Protein AF-A0A3L6EU54-F1 (afdb_monomer)

Foldseek 3Di:
DVVVVVVVVVVVVVVVVVVVVVVVVVVVVVVVVVVVVVVVVVVVVVVVVVVVVVVVVVVVVVVVCVVVVPDPPDCPDPPPPPDPDDDDDDDDDDPDDDPDPDDPPPPDDPPVVVVVVVVVVVVPPPDDDPDDDPDDDDDDD

Solvent-accessible surface area (backbone atoms only — not comparable to full-atom values): 9157 Å² total; per-residue (Å²): 116,66,72,63,53,54,54,50,50,55,48,50,56,48,51,53,52,52,51,53,52,49,50,56,50,49,56,54,48,54,53,50,49,53,53,52,54,52,52,50,52,50,54,49,53,52,49,52,49,51,51,52,50,54,48,52,52,54,52,50,50,55,52,52,48,64,71,67,50,71,75,66,95,62,81,75,70,75,77,72,79,72,74,96,72,81,83,85,85,82,92,79,87,78,91,73,77,88,77,76,82,79,74,71,94,73,78,70,82,59,61,69,61,54,47,53,52,48,55,50,57,70,66,70,68,74,70,84,80,85,76,78,84,88,80,85,82,79,87,79,137

Sequence (141 aa):
MIARAEDAEKLNRKLHVDLTTAQARVAALESREVIAVEALKQAKDEHVQKLMEAYLVTHNQRRALRIQEPAPSNPVQPRRAEDPQILEGHPVSIRGEKKAWELPEGAIVLEEFQSSLRLWISKSTLSPPKIPCQSCLSPSP

pLDDT: mean 73.62, std 22.91, range [36.94, 98.75]

Secondary structure (DSSP, 8-state):
-HHHHHHHHHHHHHHHHHHHHHHHHHHHHHHHHHHHHHHHHHHHHHHHHHHHHHHHHHHHHHHHHHHHSPPPSS---------------------------PPPTT----HHHHHHHHHHHHHS-S---------------

Organism: Zea mays (NCBI:txid4577)

Mean predicted aligned error: 20.16 Å

Structure (mmCIF, N/CA/C/O backbone):
data_AF-A0A3L6EU54-F1
#
_entry.id   AF-A0A3L6EU54-F1
#
loop_
_atom_site.group_PDB
_atom_site.id
_atom_site.type_symbol
_atom_site.label_atom_id
_atom_site.label_alt_id
_atom_site.label_comp_id
_atom_site.label_asym_id
_atom_site.label_entity_id
_atom_site.label_seq_id
_atom_site.pdbx_PDB_ins_code
_atom_site.Cartn_x
_atom_site.Cartn_y
_atom_site.Cartn_z
_atom_site.occupancy
_atom_site.B_iso_or_equiv
_atom_site.auth_seq_id
_atom_site.auth_comp_id
_atom_site.auth_asym_id
_atom_site.auth_atom_id
_atom_site.pdbx_PDB_model_num
ATOM 1 N N . MET A 1 1 ? 30.079 -2.856 -42.614 1.00 77.94 1 MET A N 1
ATOM 2 C CA . MET A 1 1 ? 30.028 -3.587 -41.325 1.00 77.94 1 MET A CA 1
ATOM 3 C C . MET A 1 1 ? 30.109 -2.651 -40.121 1.00 77.94 1 MET A C 1
ATOM 5 O O . MET A 1 1 ? 29.306 -2.828 -39.221 1.00 77.94 1 MET A O 1
ATOM 9 N N . ILE A 1 2 ? 30.979 -1.634 -40.136 1.00 87.81 2 ILE A N 1
ATOM 10 C CA . ILE A 1 2 ? 31.224 -0.715 -39.003 1.00 87.81 2 ILE A CA 1
ATOM 11 C C . ILE A 1 2 ? 29.962 0.036 -38.527 1.00 87.81 2 ILE A C 1
ATOM 13 O O . ILE A 1 2 ? 29.621 -0.064 -37.356 1.00 87.81 2 ILE A O 1
ATOM 17 N N . ALA A 1 3 ? 29.187 0.656 -39.427 1.00 91.56 3 ALA A N 1
ATOM 18 C CA . ALA A 1 3 ? 27.972 1.398 -39.044 1.00 91.56 3 ALA A CA 1
ATOM 19 C C . ALA A 1 3 ? 26.937 0.555 -38.263 1.00 91.56 3 ALA A C 1
ATOM 21 O O . A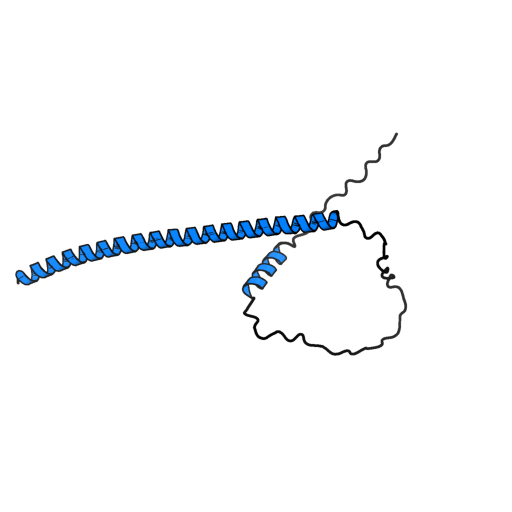LA A 1 3 ? 26.324 1.030 -37.314 1.00 91.56 3 ALA A O 1
ATOM 22 N N . ARG A 1 4 ? 26.785 -0.735 -38.606 1.00 93.06 4 ARG A N 1
ATOM 23 C CA . ARG A 1 4 ? 25.870 -1.642 -37.887 1.00 93.06 4 ARG A CA 1
ATOM 24 C C . ARG A 1 4 ? 26.348 -1.957 -36.465 1.00 93.06 4 ARG A C 1
ATOM 26 O O . ARG A 1 4 ? 25.517 -2.186 -35.594 1.00 93.06 4 ARG A O 1
ATOM 33 N N . ALA A 1 5 ? 27.662 -1.996 -36.239 1.00 95.00 5 ALA A N 1
ATOM 34 C CA . ALA A 1 5 ? 28.232 -2.236 -34.916 1.00 95.00 5 ALA A CA 1
ATOM 35 C C . ALA A 1 5 ? 28.052 -1.012 -34.001 1.00 95.00 5 ALA A C 1
ATOM 37 O O . ALA A 1 5 ? 27.678 -1.168 -32.842 1.00 95.00 5 ALA A O 1
ATOM 38 N N . GLU A 1 6 ? 28.227 0.197 -34.539 1.00 95.25 6 GLU A N 1
ATOM 39 C CA . GLU A 1 6 ? 28.013 1.448 -33.798 1.00 95.25 6 GLU A CA 1
ATOM 40 C C . GLU A 1 6 ? 26.552 1.625 -33.361 1.00 95.25 6 GLU A C 1
ATOM 42 O O . GLU A 1 6 ? 26.279 2.021 -32.228 1.00 95.25 6 GLU A O 1
ATOM 47 N N . ASP A 1 7 ? 25.592 1.303 -34.230 1.00 96.25 7 ASP A N 1
ATOM 48 C CA . ASP A 1 7 ? 24.171 1.388 -33.881 1.00 96.25 7 ASP A CA 1
ATOM 49 C C . ASP A 1 7 ? 23.772 0.351 -32.819 1.00 96.25 7 ASP A C 1
ATOM 51 O O . ASP A 1 7 ? 22.986 0.657 -31.917 1.00 96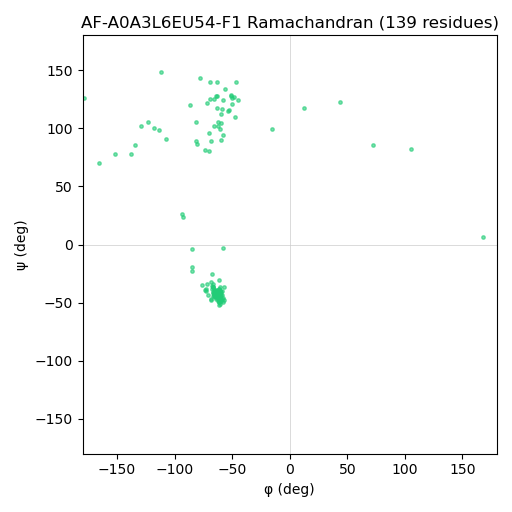.25 7 ASP A O 1
ATOM 55 N N . ALA A 1 8 ? 24.365 -0.846 -32.860 1.00 96.12 8 ALA A N 1
ATOM 56 C CA . ALA A 1 8 ? 24.186 -1.854 -31.818 1.00 96.12 8 ALA A CA 1
ATOM 57 C C . ALA A 1 8 ? 24.767 -1.398 -30.469 1.00 96.12 8 ALA A C 1
ATOM 59 O O . ALA A 1 8 ? 24.145 -1.617 -29.429 1.00 96.12 8 ALA A O 1
ATOM 60 N N . GLU A 1 9 ? 25.916 -0.719 -30.465 1.00 96.56 9 GLU A N 1
ATOM 61 C CA . GLU A 1 9 ? 26.514 -0.170 -29.245 1.00 96.56 9 GLU A CA 1
ATOM 62 C C . GLU A 1 9 ? 25.650 0.946 -28.638 1.00 96.56 9 GLU A C 1
ATOM 64 O O . GLU A 1 9 ? 25.394 0.951 -27.431 1.00 96.56 9 GLU A O 1
ATOM 69 N N . LYS A 1 10 ? 25.131 1.862 -29.466 1.00 97.06 10 LYS A N 1
ATOM 70 C CA . LYS A 1 10 ? 24.189 2.902 -29.016 1.00 97.06 10 LYS A CA 1
ATOM 71 C C . LYS A 1 10 ? 22.939 2.287 -28.392 1.00 97.06 10 LYS A C 1
ATOM 73 O O . LYS A 1 10 ? 22.495 2.741 -27.336 1.00 97.06 10 LYS A O 1
ATOM 78 N N . LEU A 1 11 ? 22.392 1.242 -29.017 1.00 97.38 11 LEU A N 1
ATOM 79 C CA . LEU A 1 11 ? 21.252 0.512 -28.472 1.00 97.38 11 LEU A CA 1
ATOM 80 C C . LEU A 1 11 ? 21.605 -0.168 -27.145 1.00 97.38 11 LEU A C 1
ATOM 82 O O . LEU A 1 11 ? 20.822 -0.084 -26.206 1.00 97.38 11 LEU A O 1
ATOM 86 N N . ASN A 1 12 ? 22.781 -0.786 -27.034 1.00 97.31 12 ASN A N 1
ATOM 87 C CA . ASN A 1 12 ? 23.225 -1.441 -25.804 1.00 97.31 12 ASN A CA 1
ATOM 88 C C . ASN A 1 12 ? 23.330 -0.446 -24.638 1.00 97.31 12 ASN A C 1
ATOM 90 O O . ASN A 1 12 ? 22.775 -0.685 -23.566 1.00 97.31 12 ASN A O 1
ATOM 94 N N . ARG A 1 13 ? 23.937 0.725 -24.879 1.00 97.44 13 ARG A N 1
ATOM 95 C CA . ARG A 1 13 ? 24.003 1.814 -23.891 1.00 97.44 13 ARG A CA 1
ATOM 96 C C . ARG A 1 13 ? 22.609 2.287 -23.479 1.00 97.44 13 ARG A C 1
ATOM 98 O O . ARG A 1 13 ? 22.354 2.463 -22.292 1.00 97.44 13 ARG A O 1
ATOM 105 N N . LYS A 1 14 ? 21.695 2.453 -24.441 1.00 98.19 14 LYS A N 1
ATOM 106 C CA . LYS A 1 14 ? 20.305 2.836 -24.160 1.00 98.19 14 LYS A CA 1
ATOM 107 C C . LYS A 1 14 ? 19.595 1.790 -23.299 1.00 98.19 14 LYS A C 1
ATOM 109 O O . LYS A 1 14 ? 19.027 2.139 -22.272 1.00 98.19 14 LYS A O 1
ATOM 114 N N . LEU A 1 15 ? 19.686 0.517 -23.676 1.00 98.31 15 LEU A N 1
ATOM 115 C CA . LEU A 1 15 ? 19.090 -0.584 -22.922 1.00 98.31 15 LEU A CA 1
ATOM 116 C C . LEU A 1 15 ? 19.662 -0.686 -21.506 1.00 98.31 15 LEU A C 1
ATOM 118 O O . LEU A 1 15 ? 18.917 -0.974 -20.576 1.00 98.31 15 LEU A O 1
ATOM 122 N N . HIS A 1 16 ? 20.953 -0.411 -21.316 1.00 98.50 16 HIS A N 1
ATOM 123 C CA . HIS A 1 16 ? 21.563 -0.383 -19.988 1.00 98.50 16 HIS A CA 1
ATOM 124 C C . HIS A 1 16 ? 20.969 0.724 -19.099 1.00 98.50 16 HIS A C 1
ATOM 126 O O . HIS A 1 16 ? 20.648 0.485 -17.932 1.00 98.50 16 HIS A O 1
ATOM 132 N N . VAL A 1 17 ? 20.767 1.922 -19.657 1.00 98.56 17 VAL A N 1
ATOM 133 C CA . VAL A 1 17 ? 20.114 3.038 -18.952 1.00 98.56 17 VAL A CA 1
ATOM 134 C C . VAL A 1 17 ? 18.653 2.714 -18.639 1.00 98.56 17 VAL A C 1
ATOM 136 O O . VAL A 1 17 ? 18.209 2.929 -17.508 1.00 98.56 17 VAL A O 1
ATOM 139 N N . ASP A 1 18 ? 17.914 2.160 -19.602 1.00 98.50 18 ASP A N 1
ATOM 140 C CA . ASP A 1 18 ? 16.511 1.773 -19.425 1.00 98.50 18 ASP A CA 1
ATOM 141 C C . ASP A 1 18 ? 16.371 0.684 -18.350 1.00 98.50 18 ASP A C 1
ATOM 143 O O . ASP A 1 18 ? 15.515 0.792 -17.470 1.00 98.50 18 ASP A O 1
ATOM 147 N N . LEU A 1 19 ? 17.259 -0.317 -18.355 1.00 98.62 19 LEU A N 1
ATOM 148 C CA . LEU A 1 19 ? 17.300 -1.377 -17.348 1.00 98.62 19 LEU A CA 1
ATOM 149 C C . LEU A 1 19 ? 17.574 -0.814 -15.951 1.00 98.62 19 LEU A C 1
ATOM 151 O O . LEU A 1 19 ? 16.847 -1.128 -15.012 1.00 98.62 19 LEU A O 1
ATOM 155 N N . THR A 1 20 ? 18.573 0.058 -15.820 1.00 98.56 20 THR A N 1
ATOM 156 C CA . THR A 1 20 ? 18.921 0.684 -14.535 1.00 98.56 2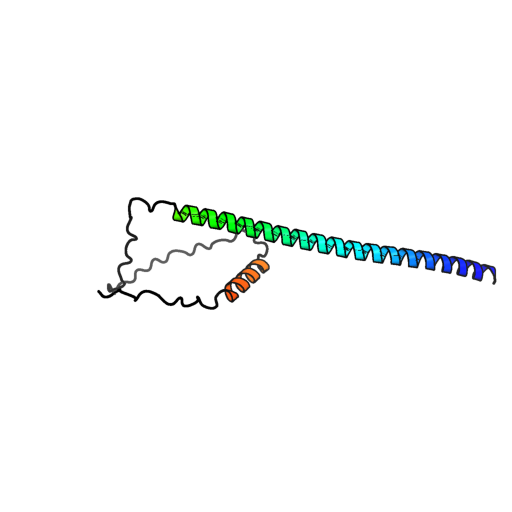0 THR A CA 1
ATOM 157 C C . THR A 1 20 ? 17.771 1.552 -14.019 1.00 98.56 20 THR A C 1
ATOM 159 O O . THR A 1 20 ? 17.434 1.536 -12.835 1.00 98.56 20 THR A O 1
ATOM 162 N N . THR A 1 21 ? 17.103 2.274 -14.921 1.00 98.62 21 THR A N 1
ATOM 163 C CA . THR A 1 21 ? 15.931 3.091 -14.586 1.00 98.62 21 THR A CA 1
ATOM 164 C C . THR A 1 21 ? 14.761 2.222 -14.131 1.00 98.62 21 THR A C 1
ATOM 166 O O . THR A 1 21 ? 14.086 2.552 -13.153 1.00 98.62 21 THR A O 1
ATOM 169 N N . ALA A 1 22 ? 14.514 1.101 -14.814 1.00 98.62 22 ALA A N 1
ATOM 170 C CA . ALA A 1 22 ? 13.484 0.146 -14.430 1.00 98.62 22 ALA A CA 1
ATOM 171 C C . ALA A 1 22 ? 13.779 -0.466 -13.053 1.00 98.62 22 ALA A C 1
ATOM 173 O O . ALA A 1 22 ? 12.888 -0.502 -12.210 1.00 98.62 22 ALA A O 1
ATOM 174 N N . GLN A 1 23 ? 15.029 -0.848 -12.782 1.00 98.75 23 GLN A N 1
ATOM 175 C CA . GLN A 1 23 ? 15.453 -1.370 -11.479 1.00 98.75 23 GLN A CA 1
ATOM 176 C C . GLN A 1 23 ? 15.236 -0.355 -10.351 1.00 98.75 23 GLN A C 1
ATOM 178 O O . GLN A 1 23 ? 14.670 -0.700 -9.317 1.00 98.75 23 GLN A O 1
ATOM 183 N N . ALA A 1 24 ? 15.604 0.913 -10.562 1.00 98.62 24 ALA A N 1
ATOM 184 C CA . ALA A 1 24 ? 15.364 1.968 -9.578 1.00 98.62 24 ALA A CA 1
ATOM 185 C C . ALA A 1 24 ? 13.864 2.171 -9.299 1.00 98.62 24 ALA A C 1
ATOM 187 O O . ALA A 1 24 ? 13.462 2.388 -8.156 1.00 98.62 24 ALA A O 1
ATOM 188 N N . ARG A 1 25 ? 13.017 2.070 -10.333 1.00 98.69 25 ARG A N 1
ATOM 189 C CA . ARG A 1 25 ? 11.557 2.143 -10.176 1.00 98.69 25 ARG A CA 1
ATOM 190 C C . ARG A 1 25 ? 11.001 0.950 -9.409 1.00 98.69 25 ARG A C 1
ATOM 192 O O . ARG A 1 25 ? 10.139 1.161 -8.564 1.00 98.69 25 ARG A O 1
ATOM 199 N N . VAL A 1 26 ? 11.491 -0.260 -9.674 1.00 98.75 26 VAL A N 1
ATOM 200 C CA . VAL A 1 26 ? 11.097 -1.467 -8.932 1.00 98.75 26 VAL A CA 1
ATOM 201 C C . VAL A 1 26 ? 11.445 -1.308 -7.454 1.00 98.75 26 VAL A C 1
ATOM 203 O O . VAL A 1 26 ? 10.544 -1.379 -6.628 1.00 98.75 26 VAL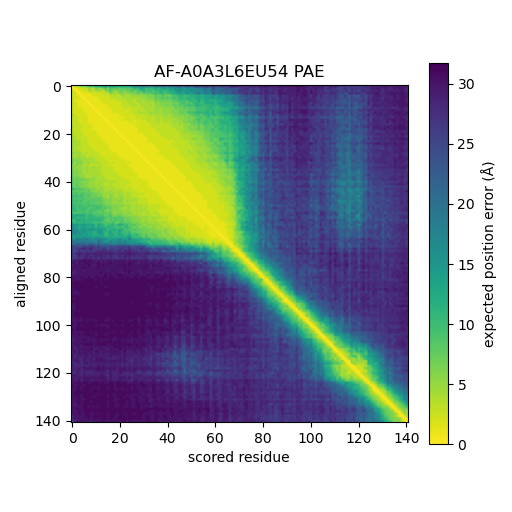 A O 1
ATOM 206 N N . ALA A 1 27 ? 12.685 -0.939 -7.125 1.00 98.62 27 ALA A N 1
ATOM 207 C CA . ALA A 1 27 ? 13.097 -0.722 -5.737 1.00 98.62 27 ALA A CA 1
ATOM 208 C C . ALA A 1 27 ? 12.260 0.365 -5.030 1.00 98.62 27 ALA A C 1
ATOM 210 O O . ALA A 1 27 ? 11.877 0.225 -3.868 1.00 98.62 27 ALA A O 1
ATOM 211 N N . ALA A 1 28 ? 11.928 1.454 -5.735 1.00 98.62 28 ALA A N 1
ATOM 212 C CA . ALA A 1 28 ? 11.068 2.503 -5.193 1.00 98.62 28 ALA A CA 1
ATOM 213 C C . ALA A 1 28 ? 9.622 2.027 -4.958 1.00 98.62 28 ALA A C 1
ATOM 215 O O . ALA A 1 28 ? 8.990 2.458 -3.994 1.00 98.62 28 ALA A O 1
ATOM 216 N N . LEU A 1 29 ? 9.084 1.167 -5.828 1.00 98.75 29 LEU A N 1
ATOM 217 C CA . LEU A 1 29 ? 7.748 0.589 -5.664 1.00 98.75 29 LEU A CA 1
ATOM 218 C C . LEU A 1 29 ? 7.710 -0.425 -4.521 1.00 98.75 29 LEU A C 1
ATOM 220 O O . LEU A 1 29 ? 6.811 -0.338 -3.692 1.00 98.75 29 LEU A O 1
ATOM 224 N N . GLU A 1 30 ? 8.711 -1.298 -4.422 1.00 98.44 30 GLU A N 1
ATOM 225 C CA . GLU A 1 30 ? 8.855 -2.251 -3.317 1.00 98.44 30 GLU A CA 1
ATOM 226 C C . GLU A 1 30 ? 8.918 -1.521 -1.970 1.00 98.44 30 GLU A C 1
ATOM 228 O O . GLU A 1 30 ? 8.189 -1.852 -1.037 1.00 98.44 30 GLU A O 1
ATOM 233 N N . SER A 1 31 ? 9.712 -0.449 -1.878 1.00 98.56 31 SER A N 1
ATOM 234 C CA . SER A 1 31 ? 9.770 0.374 -0.666 1.00 98.56 31 SER A CA 1
ATOM 235 C C . SER A 1 31 ? 8.421 1.023 -0.331 1.00 98.56 31 SER A C 1
ATOM 237 O O . SER A 1 31 ? 8.027 1.049 0.835 1.00 98.56 31 SER A O 1
ATOM 239 N N . ARG A 1 32 ? 7.685 1.527 -1.331 1.00 98.62 32 ARG A N 1
ATOM 240 C CA . ARG A 1 32 ? 6.350 2.112 -1.116 1.00 98.62 32 ARG A CA 1
ATOM 241 C C . ARG A 1 32 ? 5.335 1.078 -0.646 1.00 98.62 32 ARG A C 1
ATOM 243 O O . ARG A 1 32 ? 4.506 1.408 0.198 1.00 98.62 32 ARG A O 1
ATOM 250 N N . GLU A 1 33 ? 5.391 -0.137 -1.180 1.00 98.50 33 GLU A N 1
ATOM 251 C CA . GLU A 1 33 ? 4.517 -1.232 -0.766 1.00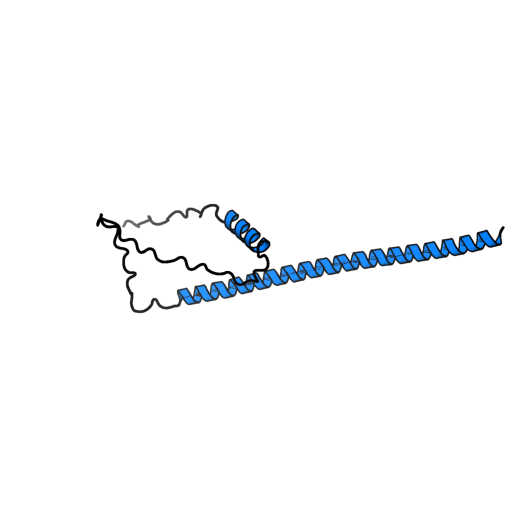 98.50 33 GLU A CA 1
ATOM 252 C C . GLU A 1 33 ? 4.759 -1.602 0.698 1.00 98.50 33 GLU A C 1
ATOM 254 O O . GLU A 1 33 ? 3.803 -1.663 1.469 1.00 98.50 33 GLU A O 1
ATOM 259 N N . VAL A 1 34 ? 6.024 -1.734 1.112 1.00 98.62 34 VAL A N 1
ATOM 260 C CA . VAL A 1 34 ? 6.380 -1.989 2.518 1.00 98.62 34 VAL A CA 1
ATOM 261 C C . VAL A 1 34 ? 5.809 -0.901 3.433 1.00 98.62 34 VAL A C 1
ATOM 263 O O . VAL A 1 34 ? 5.122 -1.219 4.402 1.00 98.62 34 VAL A O 1
ATOM 266 N N . ILE A 1 35 ? 5.993 0.379 3.084 1.00 98.69 35 ILE A N 1
ATOM 267 C CA . ILE A 1 35 ? 5.460 1.506 3.870 1.00 98.69 35 ILE A CA 1
ATOM 268 C C . ILE A 1 35 ? 3.927 1.449 3.959 1.00 98.69 35 ILE A C 1
ATOM 270 O O . ILE A 1 35 ? 3.356 1.654 5.030 1.00 98.69 35 ILE A O 1
ATOM 274 N N . ALA A 1 36 ? 3.240 1.170 2.848 1.00 98.62 36 ALA A N 1
ATOM 275 C CA . ALA A 1 36 ? 1.782 1.103 2.818 1.00 98.62 36 ALA A CA 1
ATOM 276 C C . ALA A 1 36 ? 1.239 -0.059 3.666 1.00 98.62 36 ALA A C 1
ATOM 278 O O . ALA A 1 36 ? 0.267 0.113 4.405 1.00 98.62 36 ALA A O 1
ATOM 279 N N . VAL A 1 37 ? 1.881 -1.228 3.595 1.00 98.62 37 VAL A N 1
ATOM 280 C CA . VAL A 1 37 ? 1.510 -2.412 4.380 1.00 98.62 37 VAL A CA 1
ATOM 281 C C . VAL A 1 37 ? 1.729 -2.170 5.874 1.00 98.62 37 VAL A C 1
ATOM 283 O O . VAL A 1 37 ? 0.860 -2.504 6.684 1.00 98.62 37 VAL A O 1
ATOM 286 N N . GLU A 1 38 ? 2.846 -1.552 6.255 1.00 98.69 38 GLU A N 1
ATOM 287 C CA . GLU A 1 38 ? 3.126 -1.202 7.650 1.00 98.69 38 GLU A CA 1
ATOM 288 C C . GLU A 1 38 ? 2.132 -0.170 8.192 1.00 98.69 38 GLU A C 1
ATO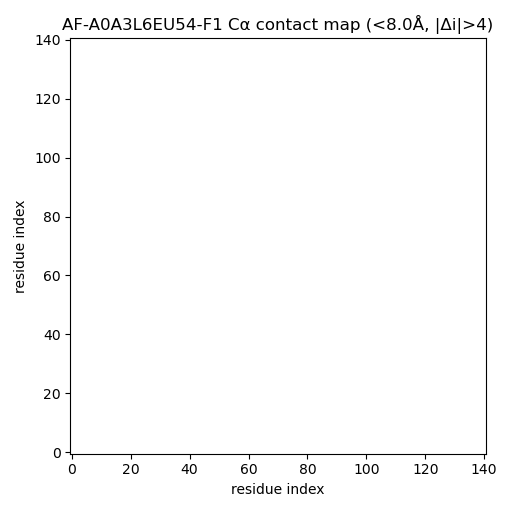M 290 O O . GLU A 1 38 ? 1.584 -0.363 9.279 1.00 98.69 38 GLU A O 1
ATOM 295 N N . ALA A 1 39 ? 1.821 0.873 7.418 1.00 98.62 39 ALA A N 1
ATOM 296 C CA . ALA A 1 39 ? 0.825 1.872 7.797 1.00 98.62 39 ALA A CA 1
ATOM 297 C C . ALA A 1 39 ? -0.569 1.252 7.985 1.00 98.62 39 ALA A C 1
ATOM 299 O O . ALA A 1 39 ? -1.271 1.572 8.946 1.00 98.62 39 ALA A O 1
ATOM 300 N N . LEU A 1 40 ? -0.965 0.325 7.107 1.00 98.69 40 LEU A N 1
ATOM 301 C CA . LEU A 1 40 ? -2.242 -0.377 7.224 1.00 98.69 40 LEU A CA 1
ATOM 302 C C . LEU A 1 40 ? -2.291 -1.260 8.475 1.00 98.69 40 LEU A C 1
ATOM 304 O O . LEU A 1 40 ? -3.300 -1.278 9.185 1.00 98.69 40 LEU A O 1
ATOM 308 N N . LYS A 1 41 ? -1.205 -1.987 8.757 1.00 98.56 41 LYS A N 1
ATOM 309 C CA . LYS A 1 41 ? -1.087 -2.803 9.968 1.00 98.56 41 LYS A CA 1
ATOM 310 C C . LYS A 1 41 ? -1.224 -1.932 11.217 1.00 98.56 41 LYS A C 1
ATOM 312 O O . LYS A 1 41 ? -2.055 -2.240 12.066 1.00 98.56 41 LYS A O 1
ATOM 317 N N . GLN A 1 42 ? -0.490 -0.824 11.274 1.00 98.69 42 GLN A N 1
ATOM 318 C CA . GLN A 1 42 ? -0.548 0.125 12.382 1.00 98.69 42 GLN A CA 1
ATOM 319 C C . GLN A 1 42 ? -1.962 0.693 12.573 1.00 98.69 42 GLN A C 1
ATOM 321 O O . GLN A 1 42 ? -2.493 0.671 13.680 1.00 98.69 42 GLN A O 1
ATOM 326 N N . ALA A 1 43 ? -2.618 1.130 11.494 1.00 98.75 43 ALA A N 1
ATOM 327 C CA . ALA A 1 43 ? -3.978 1.662 11.559 1.00 98.75 43 ALA A CA 1
ATOM 328 C C . ALA A 1 43 ? -4.990 0.625 12.078 1.00 98.75 43 ALA A C 1
ATOM 330 O O . ALA A 1 43 ? -5.895 0.956 12.849 1.00 98.75 43 ALA A O 1
ATOM 331 N N . LYS A 1 44 ? -4.835 -0.643 11.680 1.00 98.50 44 LYS A N 1
ATOM 332 C CA . LYS A 1 44 ? -5.669 -1.740 12.179 1.00 98.50 44 LYS A CA 1
ATOM 333 C C . LYS A 1 44 ? -5.424 -1.994 13.666 1.00 98.50 44 LYS A C 1
ATOM 335 O O . LYS A 1 44 ? -6.391 -2.149 14.408 1.00 98.50 44 LYS A O 1
ATOM 340 N N . ASP A 1 45 ? -4.167 -2.017 14.096 1.00 98.50 45 ASP A N 1
ATOM 341 C CA . ASP A 1 45 ? -3.807 -2.249 15.496 1.00 98.50 45 ASP A CA 1
ATOM 342 C C . ASP A 1 45 ? -4.345 -1.115 16.390 1.00 98.50 45 ASP A C 1
ATOM 344 O O . ASP A 1 45 ? -4.953 -1.375 17.429 1.00 98.50 45 ASP A O 1
ATOM 348 N N . GLU A 1 46 ? -4.265 0.139 15.935 1.00 98.62 46 GLU A N 1
ATOM 349 C CA . GLU A 1 46 ? -4.891 1.287 16.605 1.00 98.62 46 GLU A CA 1
ATOM 350 C C . GLU A 1 46 ? -6.418 1.187 16.664 1.00 98.62 46 GLU A C 1
ATOM 352 O O . GLU A 1 46 ? -7.032 1.548 17.671 1.00 98.62 46 GLU A O 1
ATOM 357 N N . HIS A 1 47 ? -7.060 0.710 15.596 1.00 98.56 47 HIS A N 1
ATOM 358 C CA . HIS A 1 47 ? -8.507 0.528 15.587 1.00 98.56 47 HIS A CA 1
ATOM 359 C C . HIS A 1 47 ? -8.944 -0.557 16.578 1.00 98.56 47 HIS A C 1
ATOM 361 O O . HIS A 1 47 ? -9.879 -0.345 17.350 1.00 98.56 47 HIS A O 1
ATOM 367 N N . VAL A 1 48 ? -8.236 -1.689 16.606 1.00 98.31 48 VAL A N 1
ATOM 368 C CA . VAL A 1 48 ? -8.472 -2.767 17.575 1.00 98.31 48 VAL A CA 1
ATOM 369 C C . VAL A 1 48 ? -8.276 -2.262 19.005 1.00 98.31 48 VAL A C 1
ATOM 371 O O . VAL A 1 48 ? -9.117 -2.538 19.861 1.00 98.31 48 VAL A O 1
ATOM 374 N N . GLN A 1 49 ? -7.229 -1.473 19.257 1.00 98.69 49 GLN A N 1
ATOM 375 C CA . GLN A 1 49 ? -6.983 -0.870 20.566 1.00 98.69 49 GLN A CA 1
ATOM 376 C C . GLN A 1 49 ? -8.135 0.053 20.992 1.00 98.69 49 GLN A C 1
ATOM 378 O O . GLN A 1 49 ? -8.674 -0.094 22.088 1.00 98.69 49 GLN A O 1
ATOM 383 N N . LYS A 1 50 ? -8.590 0.949 20.106 1.00 98.44 50 LYS A N 1
ATOM 384 C CA . LYS A 1 50 ? -9.732 1.840 20.380 1.00 98.44 50 LYS A CA 1
ATOM 385 C C . LYS A 1 50 ? -11.022 1.063 20.650 1.00 98.44 50 LYS A C 1
ATOM 387 O O . LYS A 1 50 ? -11.787 1.435 21.539 1.00 98.44 50 LYS A O 1
ATOM 392 N N . LEU A 1 51 ? -11.271 -0.022 19.911 1.00 98.38 51 LEU A N 1
ATOM 393 C CA . LEU A 1 51 ? -12.422 -0.898 20.151 1.00 98.38 51 LEU A CA 1
ATOM 394 C C . LEU A 1 51 ? -12.333 -1.597 21.512 1.00 98.38 51 LEU A C 1
ATOM 396 O O . LEU A 1 51 ? -13.333 -1.659 22.228 1.00 98.38 51 LEU A O 1
ATOM 400 N N . MET A 1 52 ? -11.149 -2.088 21.885 1.00 98.31 52 MET A N 1
ATOM 401 C CA . MET A 1 52 ? -10.901 -2.698 23.192 1.00 98.31 52 MET A CA 1
ATOM 402 C C . MET A 1 52 ? -11.183 -1.705 24.325 1.00 98.31 52 MET A C 1
ATOM 404 O O . MET A 1 52 ? -11.909 -2.023 25.267 1.00 98.31 52 MET A O 1
ATOM 408 N N . GLU A 1 53 ? -10.664 -0.484 24.218 1.00 98.12 53 GLU A N 1
ATOM 409 C CA . GLU A 1 53 ? -10.882 0.574 25.206 1.00 98.12 53 GLU A CA 1
ATOM 410 C C . GLU A 1 53 ? -12.362 0.951 25.320 1.00 98.12 53 GLU A C 1
ATOM 412 O O . GLU A 1 53 ? -12.916 0.960 26.422 1.00 98.12 53 GLU A O 1
ATOM 417 N N . ALA A 1 54 ? -13.038 1.182 24.191 1.00 98.44 54 ALA A N 1
ATOM 418 C CA . ALA A 1 54 ? -14.464 1.496 24.172 1.00 98.44 54 ALA A CA 1
ATOM 419 C C . ALA A 1 54 ? -15.310 0.370 24.794 1.00 98.44 54 ALA A C 1
ATOM 421 O O . ALA A 1 54 ? -16.241 0.635 25.565 1.00 98.44 54 ALA A O 1
ATOM 422 N N . TYR A 1 55 ? -14.974 -0.892 24.512 1.00 98.06 55 TYR A N 1
ATOM 423 C CA . TYR A 1 55 ? -15.632 -2.045 25.122 1.00 98.06 55 TYR A CA 1
ATOM 424 C C . TYR A 1 55 ? -15.449 -2.059 26.643 1.00 98.06 55 TYR A C 1
ATOM 426 O O . TYR A 1 55 ? -16.429 -2.171 27.381 1.00 98.06 55 TYR A O 1
ATOM 434 N N . LEU A 1 56 ? -14.216 -1.903 27.131 1.00 97.62 56 LEU A N 1
ATOM 435 C CA . LEU A 1 56 ? -13.933 -1.922 28.566 1.00 97.62 56 LEU A CA 1
ATOM 436 C C . LEU A 1 56 ? -14.621 -0.769 29.299 1.00 97.62 56 LEU A C 1
ATOM 438 O O . LEU A 1 56 ? -15.201 -0.987 30.364 1.00 97.62 56 LEU A O 1
ATOM 442 N N . VAL A 1 57 ? -14.606 0.438 28.732 1.00 97.94 57 VAL A N 1
ATOM 443 C CA . VAL A 1 57 ? -15.269 1.612 29.316 1.00 97.94 57 VAL A CA 1
ATOM 444 C C . VAL A 1 57 ? -16.774 1.376 29.427 1.00 97.94 57 VAL A C 1
ATOM 446 O O . VAL A 1 57 ? -17.345 1.483 30.514 1.00 97.94 57 VAL A O 1
ATOM 449 N N . THR A 1 58 ? -17.420 0.983 28.329 1.00 97.50 58 THR A N 1
ATOM 450 C CA . THR A 1 58 ? -18.877 0.784 28.302 1.00 97.50 58 THR A CA 1
ATOM 451 C C . THR A 1 58 ? -19.323 -0.397 29.166 1.00 97.50 58 THR A C 1
ATOM 453 O O . THR A 1 58 ? -20.339 -0.307 29.862 1.00 97.50 58 THR A O 1
ATOM 456 N N . HIS A 1 59 ? -18.563 -1.494 29.183 1.00 96.94 59 HIS A N 1
ATOM 457 C CA . HIS A 1 59 ? -18.846 -2.647 30.033 1.00 96.94 59 HIS A CA 1
ATOM 458 C C . HIS A 1 59 ? -18.745 -2.291 31.521 1.00 96.94 59 HIS A C 1
ATOM 460 O O . HIS A 1 59 ? -19.654 -2.603 32.296 1.00 96.94 59 HIS A O 1
ATOM 466 N N . ASN A 1 60 ? -17.680 -1.591 31.923 1.00 95.62 60 ASN A N 1
ATOM 467 C CA . ASN A 1 60 ? -17.499 -1.176 33.312 1.00 95.62 60 ASN A CA 1
ATOM 468 C C . ASN A 1 60 ? -18.546 -0.152 33.750 1.00 95.62 60 ASN A C 1
ATOM 470 O O . ASN A 1 60 ? -19.048 -0.255 34.866 1.00 95.62 60 ASN A O 1
ATOM 474 N N . GLN A 1 61 ? -18.951 0.768 32.873 1.00 95.88 61 GLN A N 1
ATOM 475 C CA . GLN A 1 61 ? -20.038 1.701 33.161 1.00 95.88 61 GLN A CA 1
ATOM 476 C C . GLN A 1 61 ? -21.365 0.967 33.406 1.00 95.88 61 GLN A C 1
ATOM 478 O O . GLN A 1 61 ? -22.029 1.219 34.408 1.00 95.88 61 GLN A O 1
ATOM 483 N N . ARG A 1 62 ? -21.732 -0.000 32.552 1.00 94.19 62 ARG A N 1
ATOM 484 C CA . ARG A 1 62 ? -22.935 -0.832 32.762 1.00 94.19 62 ARG A CA 1
ATOM 485 C C . ARG A 1 62 ? -22.862 -1.635 34.059 1.00 94.19 62 ARG A C 1
ATOM 487 O O . ARG A 1 62 ? -23.862 -1.757 34.761 1.00 94.19 62 ARG A O 1
ATOM 494 N N . ARG A 1 63 ? -21.689 -2.177 34.392 1.00 94.75 63 ARG A N 1
ATOM 495 C CA . ARG A 1 63 ? -21.469 -2.897 35.651 1.00 94.75 63 ARG A CA 1
ATOM 496 C C . ARG A 1 63 ? -21.600 -1.968 36.863 1.00 94.75 63 ARG A C 1
ATOM 498 O O . ARG A 1 63 ? -22.245 -2.352 37.830 1.00 94.75 63 ARG A O 1
ATOM 505 N N . ALA A 1 64 ? -21.056 -0.755 36.797 1.00 93.56 64 ALA A N 1
ATOM 506 C CA . ALA A 1 64 ? -21.181 0.247 37.854 1.00 93.56 64 ALA A CA 1
ATOM 507 C C . ALA A 1 64 ? -22.637 0.689 38.065 1.00 93.56 64 ALA A C 1
ATOM 509 O O . ALA A 1 64 ? -23.069 0.822 39.207 1.00 93.56 64 ALA A O 1
ATOM 510 N N . LEU A 1 65 ? -23.405 0.862 36.982 1.00 91.62 65 LEU A N 1
ATOM 511 C CA . LEU A 1 65 ? -24.838 1.164 37.058 1.00 91.62 65 LEU A CA 1
ATOM 512 C C . LEU A 1 65 ? -25.617 0.031 37.730 1.00 91.62 65 LEU A C 1
ATOM 514 O O . LEU A 1 65 ? -26.376 0.305 38.645 1.00 91.62 65 LEU A O 1
ATOM 518 N N . ARG A 1 66 ? -25.369 -1.235 37.365 1.00 84.25 66 ARG A N 1
ATOM 519 C CA . ARG A 1 66 ? -26.015 -2.395 38.015 1.00 84.25 66 ARG A CA 1
ATOM 520 C C . ARG A 1 66 ? -25.703 -2.526 39.506 1.00 84.25 66 ARG A C 1
ATOM 522 O O . ARG A 1 66 ? -26.511 -3.074 40.239 1.00 84.25 66 ARG A O 1
ATOM 529 N N . ILE A 1 67 ? -24.522 -2.090 39.944 1.00 82.69 67 ILE A N 1
ATOM 530 C CA . ILE A 1 67 ? -24.137 -2.119 41.365 1.00 82.69 67 ILE A CA 1
ATOM 531 C C . ILE A 1 67 ? -24.825 -0.986 42.141 1.00 82.69 67 ILE A C 1
ATOM 533 O O . ILE A 1 67 ? -25.152 -1.166 43.309 1.00 82.69 67 ILE A O 1
ATOM 537 N N . GLN A 1 68 ? -25.028 0.173 41.507 1.00 80.44 68 GLN A N 1
ATOM 538 C CA . GLN A 1 68 ? -25.707 1.322 42.115 1.00 80.44 68 GLN A CA 1
ATOM 539 C C . GLN A 1 68 ? -27.230 1.267 42.001 1.00 80.44 68 GLN A C 1
ATOM 541 O O . GLN A 1 68 ? -27.904 1.982 42.737 1.00 80.44 68 GLN A O 1
ATOM 546 N N . GLU A 1 69 ? -27.768 0.464 41.083 1.00 70.69 69 GLU A N 1
ATOM 547 C CA . GLU A 1 69 ? -29.203 0.268 40.930 1.00 70.69 69 GLU A CA 1
ATOM 548 C C . GLU A 1 69 ? -29.751 -0.290 42.252 1.00 70.69 69 GLU A C 1
ATOM 550 O O . GLU A 1 69 ? -29.375 -1.399 42.650 1.00 70.69 69 GLU A O 1
ATOM 555 N N . PRO A 1 70 ? -30.574 0.483 42.988 1.00 71.75 70 PRO A N 1
ATOM 556 C CA . PRO A 1 70 ? -31.130 0.019 44.244 1.00 71.75 70 PRO A CA 1
ATOM 557 C C . PRO A 1 70 ? -31.867 -1.288 43.982 1.00 71.75 70 PRO A C 1
ATOM 559 O O . PRO A 1 70 ? -32.639 -1.372 43.022 1.00 71.75 70 PRO A O 1
ATOM 562 N N . ALA A 1 71 ? -31.642 -2.298 44.829 1.00 69.88 71 ALA A N 1
ATOM 563 C CA . ALA A 1 71 ? -32.472 -3.494 44.800 1.00 69.88 71 ALA A CA 1
ATOM 564 C C . ALA A 1 71 ? -33.938 -3.026 44.779 1.00 69.88 71 ALA A C 1
ATOM 566 O O . ALA A 1 71 ? -34.292 -2.176 45.605 1.00 69.88 71 ALA A O 1
ATOM 567 N N . PRO A 1 72 ? -34.763 -3.484 43.816 1.00 63.03 72 PRO A N 1
ATOM 568 C CA . PRO A 1 72 ? -36.142 -3.033 43.715 1.00 63.03 72 PRO A CA 1
ATOM 569 C C . PRO A 1 72 ? -36.780 -3.166 45.098 1.00 63.03 72 PRO A C 1
ATOM 571 O O . PRO A 1 72 ? -36.697 -4.228 45.713 1.00 63.03 72 PRO A O 1
ATOM 574 N N . SER A 1 73 ? -37.362 -2.071 45.603 1.00 65.44 73 SER A N 1
ATOM 575 C CA . SER A 1 73 ? -37.840 -1.913 46.993 1.00 65.44 73 SER A CA 1
ATOM 576 C C . SER A 1 73 ? -38.886 -2.953 47.427 1.00 65.44 73 SER A C 1
ATOM 578 O O . SER A 1 73 ? -39.315 -2.970 48.580 1.00 65.44 73 SER A O 1
ATOM 580 N N . ASN A 1 74 ? -39.293 -3.827 46.513 1.00 64.94 74 ASN A N 1
ATOM 581 C CA . ASN A 1 74 ? -40.222 -4.913 46.702 1.00 64.94 74 ASN A CA 1
ATOM 582 C C . ASN A 1 74 ? -39.489 -6.197 46.284 1.00 64.94 74 ASN A C 1
ATOM 584 O O . ASN A 1 74 ? -39.327 -6.435 45.082 1.00 64.94 74 ASN A O 1
ATOM 588 N N . PRO A 1 75 ? -39.060 -7.048 47.234 1.00 55.75 75 PRO A N 1
ATOM 589 C CA . PRO A 1 75 ? -38.595 -8.380 46.904 1.00 55.75 75 PRO A CA 1
ATOM 590 C C . PRO A 1 75 ? -39.808 -9.184 46.428 1.00 55.75 75 PRO A C 1
ATOM 592 O O . PRO A 1 75 ? -40.496 -9.831 47.216 1.00 55.75 75 PRO A O 1
ATOM 595 N N . VAL A 1 76 ? -40.099 -9.148 45.125 1.00 62.72 76 VAL A N 1
ATOM 596 C CA . VAL A 1 76 ? -40.841 -10.247 44.508 1.00 62.72 76 VAL A CA 1
ATOM 597 C C . VAL A 1 76 ? -39.941 -11.451 44.694 1.00 62.72 76 VAL A C 1
ATOM 599 O O . VAL A 1 76 ? -38.876 -11.542 44.081 1.00 62.72 76 VAL A O 1
ATOM 602 N N . GLN A 1 77 ? -40.327 -12.322 45.625 1.00 60.34 77 GLN A N 1
ATOM 603 C CA . GLN A 1 77 ? -39.623 -13.571 45.830 1.00 60.34 77 GLN A CA 1
ATOM 604 C C . GLN A 1 77 ? -39.498 -14.255 44.466 1.00 60.34 77 GLN A C 1
ATOM 606 O O . GLN A 1 77 ? -40.515 -14.409 43.780 1.00 60.34 77 GLN A O 1
ATOM 611 N N . PRO A 1 78 ? -38.288 -14.667 44.049 1.00 57.81 78 PRO A N 1
ATOM 612 C CA . PRO A 1 78 ? -38.171 -15.645 42.985 1.00 57.81 78 PRO A CA 1
ATOM 613 C C . PRO A 1 78 ? -39.041 -16.812 43.433 1.00 57.81 78 PRO A C 1
ATOM 615 O O . PRO A 1 78 ? -38.786 -17.363 44.507 1.00 57.81 78 PRO A O 1
ATOM 618 N N . ARG A 1 79 ? -40.122 -17.101 42.692 1.00 56.34 79 ARG A N 1
ATOM 619 C CA . ARG A 1 79 ? -40.992 -18.251 42.954 1.00 56.34 79 ARG A CA 1
ATOM 620 C C . ARG A 1 79 ? -40.048 -19.428 43.153 1.00 56.34 79 ARG A C 1
ATOM 622 O O . ARG A 1 79 ? -39.330 -19.789 42.220 1.00 56.34 79 ARG A O 1
ATOM 629 N N . ARG A 1 80 ? -39.954 -19.905 44.399 1.00 50.03 80 ARG A N 1
ATOM 630 C CA . ARG A 1 80 ? -39.128 -21.050 44.767 1.00 50.03 80 ARG A CA 1
ATOM 631 C C . ARG A 1 80 ? -39.519 -22.126 43.763 1.00 50.03 80 ARG A C 1
ATOM 633 O O . ARG A 1 80 ? -40.700 -22.421 43.636 1.00 50.03 80 ARG A O 1
ATOM 640 N N . ALA A 1 81 ? -38.564 -22.626 42.987 1.00 54.28 81 ALA A N 1
ATOM 641 C CA . ALA A 1 81 ? -38.761 -23.927 42.384 1.00 54.28 81 ALA A CA 1
ATOM 642 C C . ALA A 1 81 ? -38.925 -24.856 43.588 1.00 54.28 81 ALA A C 1
ATOM 644 O O . ALA A 1 81 ? -37.947 -25.103 44.296 1.00 54.28 81 ALA A O 1
ATOM 645 N N . GLU A 1 82 ? -40.172 -25.199 43.924 1.00 45.72 82 GLU A N 1
ATOM 646 C CA . GLU A 1 82 ? -40.427 -26.253 44.885 1.00 45.72 82 GLU A CA 1
ATOM 647 C C . GLU A 1 82 ? -39.614 -27.468 44.436 1.00 45.72 82 GLU A C 1
ATOM 649 O O . GLU A 1 82 ? -39.602 -27.840 43.259 1.00 45.72 82 GLU A O 1
ATOM 654 N N . ASP A 1 83 ? -38.852 -27.995 45.386 1.00 42.09 83 ASP A N 1
ATOM 655 C CA . ASP A 1 83 ? -37.986 -29.151 45.229 1.00 42.09 83 ASP A CA 1
ATOM 656 C C . ASP A 1 83 ? -38.751 -30.285 44.514 1.00 42.09 83 ASP A C 1
ATOM 658 O O . ASP A 1 83 ? -39.937 -30.496 44.800 1.00 42.09 83 ASP A O 1
ATOM 662 N N . PRO A 1 84 ? -38.120 -31.029 43.587 1.00 55.66 84 PRO A N 1
ATOM 663 C CA . PRO A 1 84 ? -38.766 -32.106 42.859 1.00 55.66 84 PRO A CA 1
ATOM 664 C C . PRO A 1 84 ? -38.945 -33.305 43.788 1.00 55.66 84 PRO A C 1
ATOM 666 O O . PRO A 1 84 ? -38.169 -34.257 43.758 1.00 55.66 84 PRO A O 1
ATOM 669 N N . GLN A 1 85 ? -39.982 -33.277 44.617 1.00 54.31 85 GLN A N 1
ATOM 670 C CA . GLN A 1 85 ? -40.454 -34.466 45.302 1.00 54.31 85 GLN A CA 1
ATOM 671 C C . GLN A 1 85 ? -41.957 -34.641 45.108 1.00 54.31 85 GLN A C 1
ATOM 673 O O . GLN A 1 85 ? -42.787 -34.049 45.785 1.00 54.31 85 GLN A O 1
ATOM 678 N N . ILE A 1 86 ? -42.233 -35.569 44.190 1.00 52.94 86 ILE A N 1
ATOM 679 C CA . ILE A 1 86 ? -43.327 -36.531 44.272 1.00 52.94 86 ILE A CA 1
ATOM 680 C C . ILE A 1 86 ? -44.718 -35.921 44.065 1.00 52.94 86 ILE A C 1
ATOM 682 O O . ILE A 1 86 ? -45.475 -35.683 44.996 1.00 52.94 86 ILE A O 1
ATOM 686 N N . LEU A 1 87 ? -45.099 -35.822 42.794 1.00 46.94 87 LEU A N 1
ATOM 687 C CA . LEU A 1 87 ? -46.384 -36.355 42.341 1.00 46.94 87 LEU A CA 1
ATOM 688 C C . LEU A 1 87 ? -46.132 -37.051 41.002 1.00 46.94 87 LEU A C 1
ATOM 690 O O . LEU A 1 87 ? -46.303 -36.520 39.908 1.00 46.94 87 LEU A O 1
ATOM 694 N N . GLU A 1 88 ? -45.583 -38.251 41.152 1.00 58.00 88 GLU A N 1
ATOM 695 C CA . GLU A 1 88 ? -45.612 -39.331 40.183 1.00 58.00 88 GLU A CA 1
ATOM 696 C C . GLU A 1 88 ? -47.027 -39.478 39.595 1.00 58.00 88 GLU A C 1
ATOM 698 O O . GLU A 1 88 ? -47.997 -39.662 40.326 1.00 58.00 88 GLU A O 1
ATOM 703 N N . GLY A 1 89 ? -47.127 -39.405 38.264 1.00 46.69 89 GLY A N 1
ATOM 704 C CA . GLY A 1 89 ? -48.254 -39.960 37.513 1.00 46.69 89 GLY A CA 1
ATOM 705 C C . GLY A 1 89 ? -49.287 -38.973 36.964 1.00 46.69 89 GLY A C 1
ATOM 706 O O . GLY A 1 89 ? -50.378 -38.879 37.504 1.00 46.69 89 GLY A O 1
ATOM 707 N N . HIS A 1 90 ? -49.009 -38.358 35.805 1.00 36.94 90 HIS A N 1
ATOM 708 C CA . HIS A 1 90 ? -49.825 -38.523 34.582 1.00 36.94 90 HIS A CA 1
ATOM 709 C C . HIS A 1 90 ? -49.238 -37.717 33.399 1.00 36.94 90 HIS A C 1
ATOM 711 O O . HIS A 1 90 ? -49.050 -36.507 33.526 1.00 36.94 90 HIS A O 1
ATOM 717 N N . PRO A 1 91 ? -48.958 -38.328 32.230 1.00 54.25 91 PRO A N 1
ATOM 718 C CA . PRO A 1 91 ? -48.457 -37.610 31.067 1.00 54.25 91 PRO A CA 1
ATOM 719 C C . PRO A 1 91 ? -49.631 -37.048 30.256 1.00 54.25 91 PRO A C 1
ATOM 721 O O . PRO A 1 91 ? -50.440 -37.808 29.729 1.00 54.25 91 PRO A O 1
ATOM 724 N N . VAL A 1 92 ? -49.706 -35.727 30.080 1.00 37.88 92 VAL A N 1
ATOM 725 C CA . VAL A 1 92 ? -50.574 -35.129 29.053 1.00 37.88 92 VAL A CA 1
ATOM 726 C C . VAL A 1 92 ? -49.715 -34.370 28.053 1.00 37.88 92 VAL A C 1
ATOM 728 O O . VAL A 1 92 ? -49.249 -33.256 28.271 1.00 37.88 92 VAL A O 1
ATOM 731 N N . SER A 1 93 ? -49.495 -35.053 26.934 1.00 50.66 93 SER A N 1
ATOM 732 C CA . SER A 1 93 ? -48.934 -34.556 25.686 1.00 50.66 93 SER A CA 1
ATOM 733 C C . SER A 1 93 ? -49.712 -33.331 25.190 1.00 50.66 93 SER A C 1
ATOM 735 O O . SER A 1 93 ? -50.842 -33.480 24.727 1.00 50.66 93 SER A O 1
ATOM 737 N N . ILE A 1 94 ? -49.068 -32.162 25.143 1.00 47.06 94 ILE A N 1
ATOM 738 C CA . ILE A 1 94 ? -49.437 -31.112 24.185 1.00 47.06 94 ILE A CA 1
ATOM 739 C C . ILE A 1 94 ? -48.372 -31.021 23.094 1.00 47.06 94 ILE A C 1
ATOM 741 O O . ILE A 1 94 ? -47.348 -30.349 23.169 1.00 47.06 94 ILE A O 1
ATOM 745 N N . ARG A 1 95 ? -48.648 -31.806 22.060 1.00 52.84 95 ARG A N 1
ATOM 746 C CA . ARG A 1 95 ? -48.072 -31.763 20.725 1.00 52.84 95 ARG A CA 1
ATOM 747 C C . ARG A 1 95 ? -48.377 -30.382 20.121 1.00 52.84 95 ARG A C 1
ATOM 749 O O . ARG A 1 95 ? -49.425 -30.202 19.517 1.00 52.84 95 ARG A O 1
ATOM 756 N N . GLY A 1 96 ? -47.492 -29.410 20.339 1.00 42.97 96 GLY A N 1
ATOM 757 C CA . GLY A 1 96 ? -47.578 -28.054 19.790 1.00 42.97 96 GLY A CA 1
ATOM 758 C C . GLY A 1 96 ? -46.445 -27.786 18.802 1.00 42.97 96 GLY A C 1
ATOM 759 O O . GLY A 1 96 ? -45.315 -27.543 19.205 1.00 42.97 96 GLY A O 1
ATOM 760 N N . GLU A 1 97 ? -46.771 -27.922 17.518 1.00 43.34 97 GLU A N 1
ATOM 761 C CA . GLU A 1 97 ? -46.147 -27.337 16.321 1.00 43.34 97 GLU A CA 1
ATOM 762 C C . GLU A 1 97 ? -44.774 -26.644 16.430 1.00 43.34 97 GLU A C 1
ATOM 764 O O . GLU A 1 97 ? -44.609 -25.557 16.983 1.00 43.34 97 GLU A O 1
ATOM 769 N N . LYS A 1 98 ? -43.805 -27.227 15.714 1.00 50.62 98 LYS A N 1
ATOM 770 C CA . LYS A 1 98 ? -42.566 -26.582 15.272 1.00 50.62 98 LYS A CA 1
ATOM 771 C C . LYS A 1 98 ? -42.891 -25.37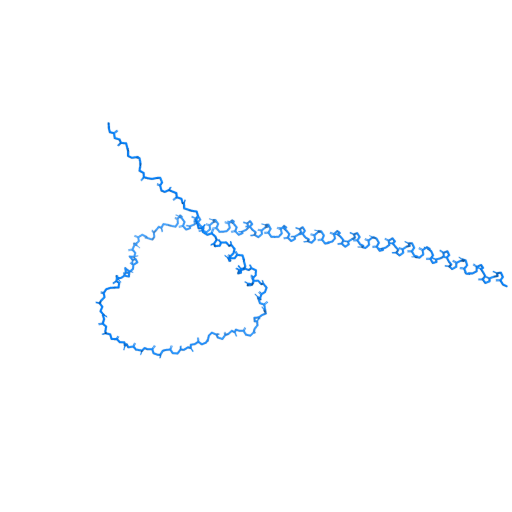0 14.387 1.00 50.62 98 LYS A C 1
ATOM 773 O O . LYS A 1 98 ? -43.187 -25.539 13.207 1.00 50.62 98 LYS A O 1
ATOM 778 N N . LYS A 1 99 ? -42.750 -24.151 14.905 1.00 49.38 99 LYS A N 1
ATOM 779 C CA . LYS A 1 99 ? -42.498 -22.980 14.053 1.00 49.38 99 LYS A CA 1
ATOM 780 C C . LYS A 1 99 ? -41.003 -22.957 13.746 1.00 49.38 99 LYS A C 1
ATOM 782 O O . LYS A 1 99 ? -40.180 -22.691 14.619 1.00 49.38 99 LYS A O 1
ATOM 787 N N . ALA A 1 100 ? -40.671 -23.337 12.516 1.00 44.50 100 ALA A N 1
ATOM 788 C CA . ALA A 1 100 ? -39.360 -23.128 11.933 1.00 44.50 100 ALA A CA 1
ATOM 789 C C . ALA A 1 100 ? -39.054 -21.624 11.961 1.00 44.50 100 ALA A C 1
ATOM 791 O O . ALA A 1 100 ? -39.843 -20.819 11.470 1.00 44.50 100 ALA A O 1
ATOM 792 N N . TRP A 1 101 ? -37.933 -21.247 12.570 1.00 43.12 101 TRP A N 1
ATOM 793 C CA . 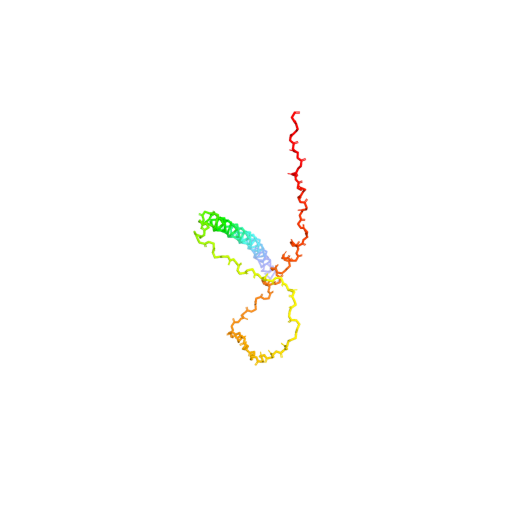TRP A 1 101 ? -37.354 -19.929 12.355 1.00 43.12 101 TRP A CA 1
ATOM 794 C C . TRP A 1 101 ? -36.810 -19.923 10.928 1.00 43.12 101 TRP A C 1
ATOM 796 O O . TRP A 1 101 ? -35.729 -20.452 10.677 1.00 43.12 101 TRP A O 1
ATOM 806 N N . GLU A 1 102 ? -37.599 -19.414 9.983 1.00 46.34 102 GLU A N 1
ATOM 807 C CA . GLU A 1 102 ? -37.117 -19.142 8.634 1.00 46.34 102 GLU A CA 1
ATOM 808 C C . GLU A 1 102 ? -36.025 -18.071 8.715 1.00 46.34 102 GLU A C 1
ATOM 810 O O . GLU A 1 102 ? -36.231 -16.956 9.201 1.00 46.34 102 GLU A O 1
ATOM 815 N N . LEU A 1 103 ? -34.824 -18.473 8.305 1.00 45.81 103 LEU A N 1
ATOM 816 C CA . LEU A 1 103 ? -33.672 -17.609 8.101 1.00 45.81 103 LEU A CA 1
ATOM 817 C C . LEU A 1 103 ? -34.009 -16.615 6.980 1.00 45.81 103 LEU A C 1
ATOM 819 O O . LEU A 1 103 ? -34.390 -17.066 5.901 1.00 45.81 103 LEU A O 1
ATOM 823 N N . PRO A 1 104 ? -33.842 -15.295 7.171 1.00 50.16 104 PRO A N 1
ATOM 824 C CA . PRO A 1 104 ? -33.940 -14.373 6.055 1.00 50.16 104 PRO A CA 1
ATOM 825 C C . PRO A 1 104 ? -32.786 -14.641 5.080 1.00 50.16 104 PRO A C 1
ATOM 827 O O . PRO A 1 104 ? -31.612 -14.647 5.464 1.00 50.16 104 PRO A O 1
ATOM 830 N N . GLU A 1 105 ? -33.144 -14.882 3.820 1.00 52.62 105 GLU A N 1
ATOM 831 C CA . GLU A 1 105 ? -32.253 -15.081 2.676 1.00 52.62 105 GLU A CA 1
ATOM 832 C C . GLU A 1 105 ? -31.347 -13.861 2.483 1.00 52.62 105 GLU A C 1
ATOM 834 O O . GLU A 1 105 ? -31.706 -12.847 1.893 1.00 52.62 105 GLU A O 1
ATOM 839 N N . GLY A 1 106 ? -30.157 -13.953 3.064 1.00 51.00 106 GLY A N 1
ATOM 840 C CA . GLY A 1 106 ? -29.152 -12.891 3.057 1.00 51.00 106 GLY A CA 1
ATOM 841 C C . GLY A 1 106 ? -28.001 -13.119 4.036 1.00 51.00 106 GLY A C 1
ATOM 842 O O . GLY A 1 106 ? -27.166 -12.235 4.205 1.00 51.00 106 GLY A O 1
ATOM 843 N N . ALA A 1 107 ? -27.936 -14.285 4.690 1.00 50.16 107 ALA A N 1
ATOM 844 C CA . ALA A 1 107 ? -26.845 -14.676 5.574 1.00 50.16 107 ALA A CA 1
ATOM 845 C C . ALA A 1 107 ? -25.570 -14.936 4.759 1.00 50.16 107 ALA A C 1
ATOM 847 O O . ALA A 1 107 ? -25.224 -16.069 4.431 1.00 50.16 107 ALA A O 1
ATOM 848 N N . ILE A 1 108 ? -24.876 -13.854 4.414 1.00 56.25 108 ILE A N 1
ATOM 849 C CA . ILE A 1 108 ? -23.512 -13.909 3.910 1.00 56.25 108 ILE A CA 1
ATOM 850 C C . ILE A 1 108 ? -22.670 -14.585 5.000 1.00 56.25 108 ILE A C 1
ATOM 852 O O . ILE A 1 108 ? -22.588 -14.110 6.132 1.00 56.25 108 ILE A O 1
ATOM 856 N N . VAL A 1 109 ? -22.135 -15.746 4.632 1.00 54.50 109 VAL A N 1
ATOM 857 C CA . VAL A 1 109 ? -21.157 -16.610 5.306 1.00 54.50 109 VAL A CA 1
ATOM 858 C C . VAL A 1 109 ? -20.409 -15.918 6.462 1.00 54.50 109 VAL A C 1
ATOM 860 O O . VAL A 1 109 ? -19.426 -15.210 6.273 1.00 54.50 109 VAL A O 1
ATOM 863 N N . LEU A 1 110 ? -20.869 -16.183 7.689 1.00 51.25 110 LEU A N 1
ATOM 864 C CA . LEU A 1 110 ? -20.254 -15.811 8.977 1.00 51.25 110 LEU A CA 1
ATOM 865 C C . LEU A 1 110 ? -19.333 -16.928 9.512 1.00 51.25 110 LEU A C 1
ATOM 867 O O . LEU A 1 110 ? -19.122 -17.065 10.720 1.00 51.25 110 LEU A O 1
ATOM 871 N N . GLU A 1 111 ? -18.824 -17.779 8.625 1.00 53.06 111 GLU A N 1
ATOM 872 C CA . GLU A 1 111 ? -18.142 -19.015 9.010 1.00 53.06 111 GLU A CA 1
ATOM 873 C C . GLU A 1 111 ? -16.760 -18.736 9.625 1.00 53.06 111 GLU A C 1
ATOM 875 O O . GLU A 1 111 ? -16.389 -19.359 10.621 1.00 53.06 111 GLU A O 1
ATOM 880 N N . GLU A 1 112 ? -16.044 -17.704 9.164 1.00 50.34 112 GLU A N 1
ATOM 881 C CA . GLU A 1 112 ? -14.722 -17.351 9.706 1.00 50.34 112 GLU A CA 1
ATOM 882 C C . GLU A 1 112 ? -14.791 -16.710 11.106 1.00 50.34 112 GLU A C 1
ATOM 884 O O . GLU A 1 112 ? -13.997 -17.041 11.994 1.00 50.34 112 GLU A O 1
ATOM 889 N N . PHE A 1 113 ? -15.795 -15.863 11.364 1.00 57.09 113 PHE A N 1
ATOM 890 C CA . PHE A 1 113 ? -15.982 -15.228 12.676 1.00 57.09 113 PHE A CA 1
ATOM 891 C C . PHE A 1 113 ? -16.504 -16.207 13.733 1.00 57.09 113 PHE A C 1
ATOM 893 O O . PHE A 1 113 ? -16.042 -16.176 14.877 1.00 57.09 113 PHE A O 1
ATOM 900 N N . GLN A 1 114 ? -17.419 -17.115 13.369 1.00 53.72 114 GLN A N 1
ATOM 901 C CA . GLN A 1 114 ? -17.878 -18.153 14.297 1.00 53.72 114 GLN A CA 1
ATOM 902 C C . GLN A 1 114 ? -16.767 -19.143 14.653 1.00 53.72 114 GLN A C 1
ATOM 904 O O . GLN A 1 114 ? -16.727 -19.630 15.785 1.00 53.72 114 GLN A O 1
ATOM 909 N N . SER A 1 115 ? -15.867 -19.427 13.712 1.00 48.19 115 SER A N 1
ATOM 910 C CA . SER A 1 115 ? -14.738 -20.334 13.925 1.00 48.19 115 SER A CA 1
ATOM 911 C C . SER A 1 115 ? -13.722 -19.744 14.901 1.00 48.19 115 SER A C 1
ATOM 913 O O . SER A 1 115 ? -13.345 -20.403 15.870 1.00 48.19 115 SER A O 1
ATOM 915 N N . SER A 1 116 ? -13.342 -18.477 14.710 1.00 58.34 116 SER A N 1
ATOM 916 C CA . SER A 1 116 ? -12.393 -17.782 15.590 1.00 58.34 116 SER A CA 1
ATOM 917 C C . SER A 1 116 ? -12.946 -17.599 17.009 1.00 58.34 116 SER A C 1
ATOM 919 O O . SER A 1 116 ? -12.266 -17.895 17.996 1.00 58.34 116 SER A O 1
ATOM 921 N N . LEU A 1 117 ? -14.224 -17.218 17.126 1.00 57.66 117 LEU A N 1
ATOM 922 C CA . LEU A 1 117 ? -14.875 -17.041 18.422 1.00 57.66 117 LEU A CA 1
ATOM 923 C C . LEU A 1 117 ? -15.020 -18.372 19.181 1.00 57.66 117 LEU A C 1
ATOM 925 O O . LEU A 1 117 ? -14.752 -18.422 20.381 1.00 57.66 117 LEU A O 1
ATOM 929 N N . ARG A 1 118 ? -15.372 -19.472 18.495 1.00 54.72 118 ARG A N 1
ATOM 930 C CA . ARG A 1 118 ? -15.425 -20.810 19.114 1.00 54.72 118 ARG A CA 1
ATOM 931 C C . ARG A 1 118 ? -14.055 -21.301 19.565 1.00 54.72 118 ARG A C 1
ATOM 933 O O . ARG A 1 118 ? -13.951 -21.875 20.647 1.00 54.72 118 ARG A O 1
ATOM 940 N N . LEU A 1 119 ? -13.011 -21.064 18.770 1.00 58.06 119 LEU A N 1
ATOM 941 C CA . LEU A 1 119 ? -11.655 -21.487 19.113 1.00 58.06 119 LEU A CA 1
ATOM 942 C C . LEU A 1 119 ? -11.114 -20.730 20.336 1.00 58.06 119 LEU A C 1
ATOM 944 O O . LEU A 1 119 ? -10.417 -21.313 21.165 1.00 58.06 119 LEU A O 1
ATOM 948 N N . TRP A 1 120 ? -11.459 -19.446 20.466 1.00 59.31 120 TRP A N 1
ATOM 949 C CA . TRP A 1 120 ? -11.103 -18.630 21.625 1.00 59.31 120 TRP A CA 1
ATOM 950 C C . TRP A 1 120 ? -11.850 -19.082 22.886 1.00 59.31 120 TRP A C 1
ATOM 952 O O . TRP A 1 120 ? -11.213 -19.373 23.896 1.00 59.31 120 TRP A O 1
ATOM 962 N N . ILE A 1 121 ? -13.172 -19.278 22.799 1.00 63.94 121 ILE A N 1
ATOM 963 C CA . ILE A 1 121 ? -13.993 -19.766 23.921 1.00 63.94 121 ILE A CA 1
ATOM 964 C C . ILE A 1 121 ? -13.531 -21.155 24.390 1.00 63.94 121 ILE A C 1
ATOM 966 O O . ILE A 1 121 ? -13.431 -21.390 25.592 1.00 63.94 121 ILE A O 1
ATOM 970 N N . SER A 1 122 ? -13.173 -22.057 23.468 1.00 60.78 122 SER A N 1
ATOM 971 C CA . SER A 1 122 ? -12.691 -23.403 23.811 1.00 60.78 122 SER A CA 1
ATOM 972 C C . SER A 1 122 ? -11.324 -23.412 24.505 1.00 60.78 122 SER A C 1
ATOM 974 O O . SER A 1 122 ? -11.022 -24.362 25.225 1.00 60.78 122 SER A O 1
ATOM 976 N N . LYS A 1 123 ? -10.482 -22.393 24.292 1.00 56.62 123 LYS A N 1
ATOM 977 C CA . LYS A 1 123 ? -9.178 -22.266 24.967 1.00 56.62 123 LYS A CA 1
ATOM 978 C C . LYS A 1 123 ? -9.295 -21.609 26.345 1.00 56.62 123 LYS A C 1
ATOM 980 O O . LYS A 1 123 ? -8.433 -21.829 27.191 1.00 56.62 123 LYS A O 1
ATOM 985 N N . SER A 1 124 ? -10.357 -20.842 26.592 1.00 49.84 124 SER A N 1
ATOM 986 C CA . SER A 1 124 ? -10.580 -20.120 27.852 1.00 49.84 124 SER A CA 1
ATOM 987 C C . SER A 1 124 ? -11.238 -20.950 28.965 1.00 49.84 124 SER A C 1
ATOM 989 O O . SER A 1 124 ? -11.365 -20.455 30.080 1.00 49.84 124 SER A O 1
ATOM 991 N N . THR A 1 125 ? -11.633 -22.206 28.721 1.00 49.72 125 THR A N 1
ATOM 992 C CA . THR A 1 125 ? -12.276 -23.081 29.727 1.00 49.72 125 THR A CA 1
ATOM 993 C C . THR A 1 125 ? -11.310 -23.989 30.497 1.00 49.72 125 THR A C 1
ATOM 995 O O . THR A 1 125 ? -11.717 -25.041 30.992 1.00 49.72 125 THR A O 1
ATOM 998 N N . LEU A 1 126 ? -10.035 -23.615 30.650 1.00 44.19 126 LEU A N 1
ATOM 999 C CA . LEU A 1 126 ? -9.146 -24.315 31.579 1.00 44.19 126 LEU A CA 1
ATOM 1000 C C . LEU A 1 126 ? -9.385 -23.793 33.007 1.00 44.19 126 LEU A C 1
ATOM 1002 O O . LEU A 1 126 ? -8.746 -22.843 33.429 1.00 44.19 126 LEU A O 1
ATOM 1006 N N . SER A 1 127 ? -10.333 -24.432 33.701 1.00 46.97 127 SER A N 1
ATOM 1007 C CA . SER A 1 127 ? -10.563 -24.479 35.162 1.00 46.97 127 SER A CA 1
ATOM 1008 C C . SER A 1 127 ? -10.463 -23.166 35.975 1.00 46.97 127 SER A C 1
ATOM 1010 O O . SER A 1 127 ? -9.389 -22.575 36.061 1.00 46.97 127 SER A O 1
ATOM 1012 N N . PRO A 1 128 ? -11.510 -22.749 36.717 1.00 49.47 128 PRO A N 1
ATOM 1013 C CA . PRO A 1 128 ? -11.376 -21.627 37.645 1.00 49.47 128 PRO A CA 1
ATOM 1014 C C . PRO A 1 128 ? -10.365 -21.956 38.766 1.00 49.47 128 PRO A C 1
ATOM 1016 O O . PRO A 1 128 ? -10.369 -23.081 39.281 1.00 49.47 128 PRO A O 1
ATOM 1019 N N . PRO A 1 129 ? -9.507 -21.004 39.182 1.00 43.59 129 PRO A N 1
ATOM 1020 C CA . PRO A 1 129 ? -8.608 -21.212 40.310 1.00 43.59 129 PRO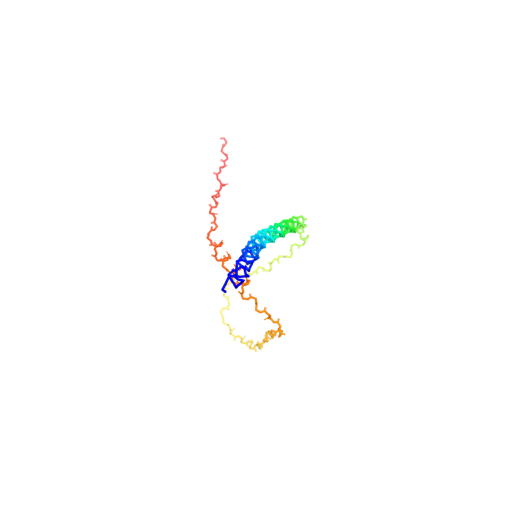 A CA 1
ATOM 1021 C C . PRO A 1 129 ? -9.427 -21.412 41.592 1.00 43.59 129 PRO A C 1
ATOM 1023 O O . PRO A 1 129 ? -10.295 -20.604 41.925 1.00 43.59 129 PRO A O 1
ATOM 1026 N N . LYS A 1 130 ? -9.150 -22.496 42.328 1.00 52.06 130 LYS A N 1
ATOM 1027 C CA . LYS A 1 130 ? -9.681 -22.705 43.682 1.00 52.06 130 LYS A CA 1
ATOM 1028 C C . LYS A 1 130 ? -9.083 -21.642 44.603 1.00 52.06 130 LYS A C 1
ATOM 1030 O O . LYS A 1 130 ? -7.934 -21.759 45.017 1.00 52.06 130 LYS A O 1
ATOM 1035 N N . ILE A 1 131 ? -9.862 -20.612 44.915 1.00 45.00 131 ILE A N 1
ATOM 1036 C CA . ILE A 1 131 ? -9.549 -19.656 45.979 1.00 45.00 131 ILE A CA 1
ATOM 1037 C C . ILE A 1 131 ? -9.764 -20.387 47.317 1.00 45.00 131 ILE A C 1
ATOM 1039 O O . ILE A 1 131 ? -10.874 -20.871 47.549 1.00 45.00 131 ILE A O 1
ATOM 1043 N N . PRO A 1 132 ? -8.757 -20.510 48.201 1.00 39.34 132 PRO A N 1
ATOM 1044 C CA . PRO A 1 132 ? -8.969 -21.070 49.530 1.00 39.34 132 PRO A CA 1
ATOM 1045 C C . PRO A 1 132 ? -9.801 -20.093 50.367 1.00 39.34 132 PRO A C 1
ATOM 1047 O O . PRO A 1 132 ? -9.430 -18.928 50.516 1.00 39.34 132 PRO A O 1
ATOM 1050 N N . CYS A 1 133 ? -10.919 -20.559 50.923 1.00 42.78 133 CYS A N 1
ATOM 1051 C CA . CYS A 1 133 ? -11.718 -19.805 51.884 1.00 42.78 133 CYS A CA 1
ATOM 1052 C C . CYS A 1 133 ? -10.888 -19.519 53.146 1.00 42.78 133 CYS A C 1
ATOM 1054 O O . CYS A 1 133 ? -10.720 -20.390 53.998 1.00 42.78 133 CYS A O 1
ATOM 1056 N N . GLN A 1 134 ? -10.377 -18.296 53.285 1.00 51.25 134 GLN A N 1
ATOM 1057 C CA . GLN A 1 134 ? -9.889 -17.790 54.566 1.00 51.25 134 GLN A CA 1
ATOM 1058 C C . GLN A 1 134 ? -11.081 -17.307 55.392 1.00 51.25 134 GLN A C 1
ATOM 1060 O O . GLN A 1 134 ? -11.453 -16.139 55.361 1.00 51.25 134 GLN A O 1
ATOM 1065 N N . SER A 1 135 ? -11.698 -18.218 56.132 1.00 51.06 135 SER A N 1
ATOM 1066 C CA . SER A 1 135 ? -12.645 -17.857 57.186 1.00 51.06 135 SER A CA 1
ATOM 1067 C C . SER A 1 135 ? -12.648 -18.940 58.255 1.00 51.06 135 SER A C 1
ATOM 1069 O O . SER A 1 135 ? -13.533 -19.784 58.252 1.00 51.06 135 SER A O 1
ATOM 1071 N N . CYS A 1 136 ? -11.629 -18.933 59.120 1.00 49.66 136 CYS A N 1
ATOM 1072 C CA . CYS A 1 136 ? -11.602 -19.592 60.434 1.00 49.66 136 CYS A CA 1
ATOM 1073 C C . CYS A 1 136 ? -10.405 -19.051 61.244 1.00 49.66 136 CYS A C 1
ATOM 1075 O O . CYS A 1 136 ? -9.421 -19.752 61.449 1.00 49.66 136 CYS A O 1
ATOM 1077 N N . LEU A 1 137 ? -10.462 -17.794 61.688 1.00 42.59 137 LEU A N 1
ATOM 1078 C CA . LEU A 1 137 ? -9.680 -17.337 62.841 1.00 42.59 137 LEU A CA 1
ATOM 1079 C C . LEU A 1 137 ? -10.613 -16.513 63.727 1.00 42.59 137 LEU A C 1
ATOM 1081 O O . LEU A 1 137 ? -10.735 -15.299 63.589 1.00 42.59 137 LEU A O 1
ATOM 1085 N N . SER A 1 138 ? -11.334 -17.216 64.592 1.00 49.72 138 SER A N 1
ATOM 1086 C CA . SER A 1 138 ? -12.000 -16.625 65.749 1.00 49.72 138 SER A CA 1
ATOM 1087 C C . SER A 1 138 ? -10.929 -16.188 66.758 1.00 49.72 138 SER A C 1
ATOM 1089 O O . SER A 1 138 ? -9.984 -16.950 66.974 1.00 49.72 138 SER A O 1
ATOM 1091 N N . PRO A 1 139 ? -11.059 -15.032 67.428 1.00 52.91 139 PRO A N 1
ATOM 1092 C CA . PRO A 1 139 ? -10.271 -14.748 68.618 1.00 52.91 139 PRO A CA 1
ATOM 1093 C C . PRO A 1 139 ? -10.877 -15.512 69.808 1.00 52.91 139 PRO A C 1
ATOM 1095 O O . PRO A 1 139 ? -12.096 -15.661 69.897 1.00 52.91 139 PRO A O 1
ATOM 1098 N N . SER A 1 140 ? -10.042 -16.017 70.712 1.00 46.69 140 SER A N 1
ATOM 1099 C CA . SER A 1 140 ? -10.474 -16.484 72.038 1.00 46.69 140 SER A CA 1
ATOM 1100 C C . SER A 1 140 ? -9.921 -15.543 73.119 1.00 46.69 140 SER A C 1
ATOM 1102 O O . SER A 1 140 ? -8.878 -14.934 72.869 1.00 46.69 140 SER A O 1
ATOM 1104 N N . PRO A 1 141 ? -10.656 -15.369 74.235 1.00 63.81 141 PRO A N 1
ATOM 1105 C CA . PRO A 1 141 ? -10.469 -14.297 75.220 1.00 63.81 141 PRO A CA 1
ATOM 1106 C C . PRO A 1 141 ? -9.227 -14.439 76.103 1.00 63.81 141 PRO A C 1
ATOM 1108 O O . PRO A 1 141 ? -8.768 -15.585 76.314 1.00 63.81 141 PRO A O 1
#

Radius of gyration: 36.44 Å; Cα contacts (8 Å, |Δi|>4): 0; chains: 1; bounding box: 82×43×116 Å